Protein AF-A0A534Y724-F1 (afdb_monomer_lite)

pLDDT: mean 73.02, std 21.09, range [34.72, 96.5]

Radius of gyration: 18.92 Å; chains: 1; bounding box: 48×38×49 Å

Sequence (151 aa):
MSDHVTFEELDALCPRELPPELGSQVEDHARRCPSCGPPRLAGLAAPDAALQDEFAEATPAPAVNALDKAEGDYRSALTVLEAEYGRSREKLDARTKERWDRAISRARVQLADASVAAAPDVNARMRVLDGYAAVVRSLGRAIEESEEATR

Structure (mmCIF, N/CA/C/O backbone):
data_AF-A0A534Y724-F1
#
_entry.id   AF-A0A534Y724-F1
#
loop_
_atom_site.group_PDB
_atom_site.id
_atom_site.type_symbol
_atom_site.label_atom_id
_atom_site.label_alt_id
_atom_site.label_comp_id
_atom_site.label_asym_id
_atom_site.label_entity_id
_atom_site.label_seq_id
_atom_site.pdbx_PDB_ins_code
_atom_site.Cartn_x
_atom_site.Cartn_y
_atom_site.Cartn_z
_atom_site.occupancy
_atom_site.B_iso_or_equiv
_atom_site.auth_seq_id
_atom_site.auth_comp_id
_atom_site.auth_asym_id
_atom_site.auth_atom_id
_atom_site.pdbx_PDB_model_num
ATOM 1 N N . MET A 1 1 ? -4.578 -30.287 8.543 1.00 38.00 1 MET A N 1
ATOM 2 C CA . MET A 1 1 ? -3.423 -29.470 8.955 1.00 38.00 1 MET A CA 1
ATOM 3 C C . MET A 1 1 ? -2.987 -28.750 7.702 1.00 38.00 1 MET A C 1
ATOM 5 O O . MET A 1 1 ? -2.511 -29.400 6.784 1.00 38.00 1 MET A O 1
ATOM 9 N N . SER A 1 2 ? -3.391 -27.488 7.580 1.00 43.75 2 SER A N 1
ATOM 10 C CA . SER A 1 2 ? -3.169 -26.687 6.377 1.00 43.75 2 SER A CA 1
ATOM 11 C C . SER A 1 2 ? -1.824 -25.992 6.523 1.00 43.75 2 SER A C 1
ATOM 13 O O . SER A 1 2 ? -1.741 -24.973 7.205 1.00 43.75 2 SER A O 1
ATOM 15 N N . ASP A 1 3 ? -0.788 -26.578 5.930 1.00 46.50 3 ASP A N 1
ATOM 16 C CA . ASP A 1 3 ? 0.567 -26.025 5.907 1.00 46.50 3 ASP A CA 1
ATOM 17 C C . ASP A 1 3 ? 0.629 -24.875 4.897 1.00 46.50 3 ASP A C 1
ATOM 19 O O . ASP A 1 3 ? 1.007 -25.039 3.736 1.00 46.50 3 ASP A O 1
ATOM 23 N N . HIS A 1 4 ? 0.177 -23.701 5.334 1.00 43.56 4 HIS A N 1
ATOM 24 C CA . HIS A 1 4 ? 0.413 -22.446 4.636 1.00 43.56 4 HIS A CA 1
ATOM 25 C C . HIS A 1 4 ? 1.651 -21.775 5.212 1.00 43.56 4 HIS A C 1
ATOM 27 O O . HIS A 1 4 ? 1.766 -21.634 6.428 1.00 43.56 4 HIS A O 1
ATOM 33 N N . VAL A 1 5 ? 2.516 -21.308 4.313 1.00 49.53 5 VAL A N 1
ATOM 34 C CA . VAL A 1 5 ? 3.665 -20.465 4.644 1.00 49.53 5 VAL A CA 1
ATOM 35 C C . VAL A 1 5 ? 3.160 -19.223 5.373 1.00 49.53 5 VAL A C 1
ATOM 37 O O . VAL A 1 5 ? 2.354 -18.445 4.851 1.00 49.53 5 VAL A O 1
ATOM 40 N N . THR A 1 6 ? 3.595 -19.083 6.613 1.00 51.78 6 THR A N 1
ATOM 41 C CA . THR A 1 6 ? 3.237 -17.985 7.501 1.00 51.78 6 THR A CA 1
ATOM 42 C C . THR A 1 6 ? 3.973 -16.708 7.102 1.00 51.78 6 THR A C 1
ATOM 44 O O . THR A 1 6 ? 4.983 -16.719 6.399 1.00 51.78 6 THR A O 1
ATOM 47 N N . PHE A 1 7 ? 3.456 -15.562 7.542 1.00 43.50 7 PHE A N 1
ATOM 48 C CA . PHE A 1 7 ? 4.057 -14.257 7.255 1.00 43.50 7 PHE A CA 1
ATOM 49 C C . PHE A 1 7 ? 5.508 -14.144 7.772 1.00 43.50 7 PHE A C 1
ATOM 51 O O . PHE A 1 7 ? 6.310 -13.450 7.159 1.00 43.50 7 PHE A O 1
ATOM 58 N N . GLU A 1 8 ? 5.862 -14.871 8.838 1.00 51.06 8 GLU A N 1
ATOM 59 C CA . GLU A 1 8 ? 7.230 -14.956 9.378 1.00 51.06 8 GLU A CA 1
ATOM 60 C C . GLU A 1 8 ? 8.180 -15.757 8.467 1.00 51.06 8 GLU A C 1
ATOM 62 O O . GLU A 1 8 ? 9.359 -15.437 8.360 1.00 51.06 8 GLU A O 1
ATOM 67 N N . GLU A 1 9 ? 7.679 -16.754 7.737 1.00 51.66 9 GLU A N 1
ATOM 68 C CA . GLU A 1 9 ? 8.478 -17.523 6.769 1.00 51.66 9 GLU A CA 1
ATOM 69 C C . GLU A 1 9 ? 8.672 -16.757 5.449 1.00 51.66 9 GLU A C 1
ATOM 71 O O . GLU A 1 9 ? 9.679 -16.930 4.767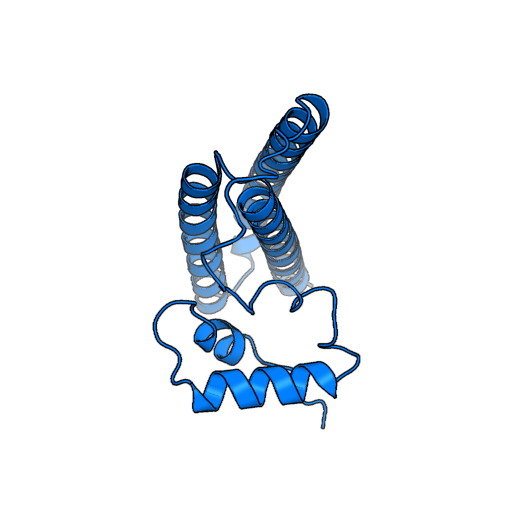 1.00 51.66 9 GLU A O 1
ATOM 76 N N . LEU A 1 10 ? 7.748 -15.848 5.119 1.00 52.12 10 LEU A N 1
ATOM 77 C CA . LEU A 1 10 ? 7.917 -14.845 4.060 1.00 52.12 10 LEU A CA 1
ATOM 78 C C . LEU A 1 10 ? 8.929 -13.748 4.440 1.00 52.12 10 LEU A C 1
ATOM 80 O O . LEU A 1 10 ? 9.628 -13.250 3.560 1.00 52.12 10 LEU A O 1
ATOM 84 N N . ASP A 1 11 ? 9.039 -13.409 5.728 1.00 42.34 11 ASP A N 1
ATOM 85 C CA . ASP A 1 11 ? 10.027 -12.465 6.282 1.00 42.34 11 ASP A CA 1
ATOM 86 C C . ASP A 1 11 ? 11.469 -13.010 6.167 1.00 42.34 11 ASP A C 1
ATOM 88 O O . ASP A 1 11 ? 12.416 -12.263 5.915 1.00 42.34 11 ASP A O 1
ATOM 92 N N . ALA A 1 12 ? 11.629 -14.339 6.232 1.00 46.31 12 ALA A N 1
ATOM 93 C CA . ALA A 1 12 ? 12.907 -15.033 6.043 1.00 46.31 12 ALA A CA 1
ATOM 94 C C . ALA A 1 12 ? 13.382 -15.105 4.574 1.00 46.31 12 ALA A C 1
ATOM 96 O O . ALA A 1 12 ? 14.540 -15.433 4.315 1.00 46.31 12 ALA A O 1
ATOM 97 N N . LEU A 1 13 ? 12.529 -14.764 3.598 1.00 49.44 13 LEU A N 1
ATOM 98 C CA . LEU A 1 13 ? 12.847 -14.774 2.160 1.00 49.44 13 LEU A CA 1
ATOM 99 C C . LEU A 1 13 ? 13.515 -13.475 1.666 1.00 49.44 13 LEU A C 1
ATOM 101 O O . LEU A 1 13 ? 13.423 -13.119 0.488 1.00 49.44 13 LEU A O 1
ATOM 105 N N . CYS A 1 14 ? 14.213 -12.758 2.551 1.00 40.75 14 CYS A N 1
ATOM 106 C CA . CYS A 1 14 ? 15.043 -11.614 2.181 1.00 40.75 14 CYS A CA 1
ATOM 107 C C . CYS A 1 14 ? 16.102 -12.015 1.122 1.00 40.75 14 CYS A C 1
ATOM 109 O O . CYS A 1 14 ? 16.915 -12.903 1.389 1.00 40.75 14 CYS A O 1
ATOM 111 N N . PRO A 1 15 ? 16.201 -11.333 -0.040 1.00 47.31 15 PRO A N 1
ATOM 112 C CA . PRO A 1 15 ? 17.125 -11.703 -1.123 1.00 47.31 15 PRO A CA 1
ATOM 113 C C . PRO A 1 15 ? 18.625 -11.493 -0.847 1.00 47.31 15 PRO A C 1
ATOM 115 O O . PRO A 1 15 ? 19.400 -11.398 -1.797 1.00 47.31 15 PRO A O 1
ATOM 118 N N . ARG A 1 16 ? 19.071 -11.357 0.409 1.00 41.91 16 ARG A N 1
ATOM 119 C CA . ARG A 1 16 ? 20.480 -11.041 0.700 1.00 41.91 16 ARG A CA 1
ATOM 120 C C . ARG A 1 16 ? 21.192 -11.862 1.773 1.00 41.91 16 ARG A C 1
ATOM 122 O O . ARG A 1 16 ? 22.400 -11.698 1.864 1.00 41.91 16 ARG A O 1
ATOM 129 N N . GLU A 1 17 ? 20.539 -12.786 2.483 1.00 46.22 17 GLU A N 1
ATOM 130 C CA . GLU A 1 17 ? 21.225 -13.655 3.467 1.00 46.22 17 GLU A CA 1
ATOM 131 C C . GLU A 1 17 ? 20.606 -15.068 3.593 1.00 46.22 17 GLU A C 1
ATOM 133 O O . GLU A 1 17 ? 20.396 -15.564 4.696 1.00 46.22 17 GLU A O 1
ATOM 138 N N . LEU A 1 18 ? 20.300 -15.756 2.485 1.00 45.25 18 LEU A N 1
ATOM 139 C CA . LEU A 1 18 ? 19.840 -17.156 2.539 1.00 45.25 18 LEU A CA 1
ATOM 140 C C . LEU A 1 18 ? 20.998 -18.146 2.308 1.00 45.25 18 LEU A C 1
ATOM 142 O O . LEU A 1 18 ? 21.640 -18.089 1.256 1.00 45.25 18 LEU A O 1
ATOM 146 N N . PRO A 1 19 ? 21.257 -19.087 3.242 1.00 49.56 19 PRO A N 1
ATOM 147 C CA . PRO A 1 19 ? 22.146 -20.219 3.002 1.00 49.56 19 PRO A CA 1
A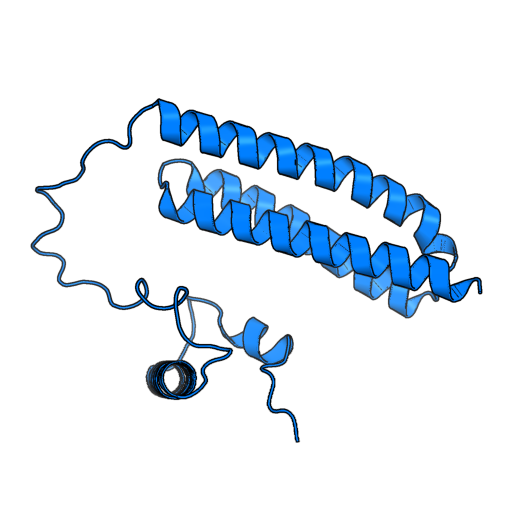TOM 148 C C . PRO A 1 19 ? 21.629 -21.073 1.828 1.00 49.56 19 PRO A C 1
ATOM 150 O O . PRO A 1 19 ? 20.420 -21.302 1.724 1.00 49.56 19 PRO A O 1
ATOM 153 N N . PRO A 1 20 ? 22.513 -21.598 0.961 1.00 51.69 20 PRO A N 1
ATOM 154 C CA . PRO A 1 20 ? 22.131 -22.280 -0.285 1.00 51.69 20 PRO A CA 1
ATOM 155 C C . PRO A 1 20 ? 21.243 -23.522 -0.072 1.00 51.69 20 PRO A C 1
ATOM 157 O O . PRO A 1 20 ? 20.451 -23.889 -0.937 1.00 51.69 20 PRO A O 1
ATOM 160 N N . GLU A 1 21 ? 21.328 -24.141 1.103 1.00 52.94 21 GLU A N 1
ATOM 161 C CA . GLU A 1 21 ? 20.575 -25.341 1.486 1.00 52.94 21 GLU A CA 1
ATOM 162 C C . GLU A 1 21 ? 19.077 -25.065 1.710 1.00 52.94 21 GLU A C 1
ATOM 164 O O . GLU A 1 21 ? 18.238 -25.928 1.445 1.00 52.94 21 GLU A O 1
ATOM 169 N N . LEU A 1 22 ? 18.734 -23.853 2.161 1.00 51.81 22 LEU A N 1
ATOM 170 C CA . LEU A 1 22 ? 17.354 -23.418 2.401 1.00 51.81 22 LEU A CA 1
ATOM 171 C C . LEU A 1 22 ? 16.666 -22.980 1.104 1.00 51.81 22 LEU A C 1
ATOM 173 O O . LEU A 1 22 ? 15.497 -23.299 0.898 1.00 51.81 22 LEU A O 1
ATOM 177 N N . GLY A 1 23 ? 17.401 -22.337 0.190 1.00 53.47 23 GLY A N 1
ATOM 178 C CA . GLY A 1 23 ? 16.884 -21.989 -1.139 1.00 53.47 23 GLY A CA 1
ATOM 179 C C . GLY A 1 23 ? 16.431 -23.223 -1.925 1.00 53.47 23 GLY A C 1
ATOM 180 O O . GLY A 1 23 ? 15.339 -23.239 -2.489 1.00 53.47 23 GLY A O 1
ATOM 181 N N . SER A 1 24 ? 17.216 -24.303 -1.866 1.00 55.66 24 SER A N 1
ATOM 182 C CA . SER A 1 24 ? 16.897 -25.553 -2.563 1.00 55.66 24 SER A CA 1
ATOM 183 C C . SER A 1 24 ? 15.641 -26.246 -2.004 1.00 55.66 24 SER A C 1
ATOM 185 O O . SER A 1 24 ? 14.820 -26.748 -2.769 1.00 55.66 24 SER A O 1
ATOM 187 N N . GLN A 1 25 ? 15.419 -26.200 -0.684 1.00 57.38 25 GLN A N 1
ATOM 188 C CA . GLN A 1 25 ? 14.217 -26.771 -0.052 1.00 57.38 25 GLN A CA 1
ATOM 189 C C . GLN A 1 25 ? 12.937 -25.993 -0.389 1.00 57.38 25 GLN A C 1
ATOM 191 O O . GLN A 1 25 ? 11.879 -26.596 -0.584 1.00 57.38 25 GLN A O 1
ATOM 196 N N . VAL A 1 26 ? 13.027 -24.664 -0.494 1.00 58.03 26 VAL A N 1
ATOM 197 C CA . VAL A 1 26 ? 11.899 -23.804 -0.884 1.00 58.03 26 VAL A CA 1
ATOM 198 C C . VAL A 1 26 ? 11.533 -24.017 -2.354 1.00 58.03 26 VAL A C 1
ATOM 200 O O . VAL A 1 26 ? 10.350 -24.118 -2.686 1.00 58.03 26 VAL A O 1
ATOM 203 N N . GLU A 1 27 ? 12.527 -24.159 -3.233 1.00 56.19 27 GLU A N 1
ATOM 204 C CA . GLU A 1 27 ? 12.295 -24.501 -4.638 1.00 56.19 27 GLU A CA 1
ATOM 205 C C . GLU A 1 27 ? 11.638 -25.879 -4.802 1.00 56.19 27 GLU A C 1
ATOM 207 O O . GLU A 1 27 ? 10.680 -26.014 -5.568 1.00 56.19 27 GLU A O 1
ATOM 212 N N . ASP A 1 28 ? 12.092 -26.889 -4.058 1.00 60.69 28 ASP A N 1
ATOM 213 C CA . ASP A 1 28 ? 11.506 -28.233 -4.090 1.00 60.69 28 ASP A CA 1
ATOM 214 C C . ASP A 1 28 ? 10.073 -28.261 -3.539 1.00 60.69 28 ASP A C 1
ATOM 216 O O . ASP A 1 28 ? 9.204 -28.948 -4.086 1.00 60.69 28 ASP A O 1
ATOM 220 N N . HIS A 1 29 ? 9.783 -27.479 -2.495 1.00 62.47 29 HIS A N 1
ATOM 221 C CA . HIS A 1 29 ? 8.427 -27.330 -1.970 1.00 62.47 29 HIS A CA 1
ATOM 222 C C . HIS A 1 29 ? 7.502 -26.648 -2.987 1.00 62.47 29 HIS A C 1
ATOM 224 O O . HIS A 1 29 ? 6.404 -27.139 -3.263 1.00 62.47 29 HIS A O 1
ATOM 230 N N . ALA A 1 30 ? 7.945 -25.550 -3.600 1.00 56.69 30 ALA A N 1
ATOM 231 C CA . ALA A 1 30 ? 7.143 -24.806 -4.566 1.00 56.69 30 ALA A CA 1
ATOM 232 C C . ALA A 1 30 ? 6.879 -25.585 -5.866 1.00 56.69 30 ALA A C 1
ATOM 234 O O . ALA A 1 30 ? 5.831 -25.411 -6.485 1.00 56.69 30 ALA A O 1
ATOM 235 N N . ARG A 1 31 ? 7.774 -26.504 -6.257 1.00 57.62 31 ARG A N 1
ATOM 236 C CA . ARG A 1 31 ? 7.518 -27.455 -7.357 1.00 57.62 31 ARG A CA 1
ATOM 237 C C . ARG A 1 31 ? 6.436 -28.483 -7.021 1.00 57.62 31 ARG A C 1
ATOM 239 O O . ARG A 1 31 ? 5.802 -29.012 -7.931 1.00 57.62 31 ARG A O 1
ATOM 246 N N . ARG A 1 32 ? 6.237 -28.799 -5.738 1.00 58.28 32 ARG A N 1
ATOM 247 C CA . ARG A 1 32 ? 5.333 -29.867 -5.273 1.00 58.28 32 ARG A CA 1
ATOM 248 C C . ARG A 1 32 ? 3.991 -29.346 -4.762 1.00 58.28 32 ARG A C 1
ATOM 250 O O . ARG A 1 32 ? 3.028 -30.108 -4.739 1.00 58.28 32 ARG A O 1
ATOM 257 N N . CYS A 1 33 ? 3.909 -28.076 -4.374 1.00 53.41 33 CYS A N 1
ATOM 258 C CA . CYS A 1 33 ? 2.686 -27.457 -3.880 1.00 53.41 33 CYS A CA 1
ATOM 259 C C . CYS A 1 33 ? 1.965 -26.684 -5.002 1.00 53.41 33 CYS A C 1
ATOM 261 O O . CYS A 1 33 ? 2.442 -25.629 -5.413 1.00 53.41 33 CYS A O 1
ATOM 263 N N . PRO A 1 34 ? 0.781 -27.118 -5.472 1.00 53.22 34 PRO A N 1
ATOM 264 C CA . PRO A 1 34 ? 0.041 -26.429 -6.535 1.00 53.22 34 PRO A CA 1
ATOM 265 C C . PRO A 1 34 ? -0.504 -25.052 -6.119 1.00 53.22 34 PRO A C 1
ATOM 267 O O . PRO A 1 34 ? -0.885 -24.267 -6.979 1.00 53.22 34 PRO A O 1
ATOM 270 N N . SER A 1 35 ? -0.516 -24.740 -4.817 1.00 48.75 35 SER A N 1
ATOM 271 C CA . SER A 1 35 ? -0.880 -23.415 -4.300 1.00 48.75 35 SER A CA 1
ATOM 272 C C . SER A 1 35 ? 0.318 -22.457 -4.193 1.00 48.75 35 SER A C 1
ATOM 274 O O . SER A 1 35 ? 0.111 -21.252 -4.065 1.00 48.75 35 SER A O 1
ATOM 276 N N . CYS A 1 36 ? 1.549 -22.984 -4.243 1.00 48.41 36 CYS A N 1
ATOM 277 C CA . CYS A 1 36 ? 2.813 -22.231 -4.234 1.00 48.41 36 CYS A CA 1
ATOM 278 C C . CYS A 1 36 ? 3.582 -22.350 -5.569 1.00 48.41 36 CYS A C 1
ATOM 280 O O . CYS A 1 36 ? 4.639 -21.740 -5.729 1.00 48.41 36 CYS A O 1
ATOM 282 N N . GLY A 1 37 ? 3.058 -23.133 -6.517 1.00 43.91 37 GLY A N 1
ATOM 283 C CA . GLY A 1 37 ? 3.593 -23.319 -7.861 1.00 43.91 37 GLY A CA 1
ATOM 284 C C . GLY A 1 37 ? 3.388 -22.095 -8.769 1.00 43.91 37 GLY A C 1
ATOM 285 O O . GLY A 1 37 ? 2.626 -21.186 -8.438 1.00 43.91 37 GLY A O 1
ATOM 286 N N . PRO A 1 38 ? 4.099 -22.029 -9.911 1.00 47.59 38 PRO A N 1
ATOM 287 C CA . PRO A 1 38 ? 4.293 -20.790 -10.657 1.00 47.59 38 PRO A CA 1
ATOM 288 C C . PRO A 1 38 ? 3.005 -20.225 -11.292 1.00 47.59 38 PRO A C 1
ATOM 290 O O . PRO A 1 38 ? 2.104 -20.986 -11.639 1.00 47.59 38 PRO A O 1
ATOM 293 N N . PRO A 1 39 ? 2.941 -18.886 -11.462 1.00 48.25 39 PRO A N 1
ATOM 294 C CA . PRO A 1 39 ? 4.041 -18.105 -12.024 1.00 48.25 39 PRO A CA 1
ATOM 295 C C . PRO A 1 39 ? 4.659 -17.120 -11.024 1.00 48.25 39 PRO A C 1
ATOM 297 O O . PRO A 1 39 ? 4.430 -15.920 -11.109 1.00 48.25 39 PRO A O 1
ATOM 300 N N . ARG A 1 40 ? 5.481 -17.603 -10.079 1.00 45.31 40 ARG A N 1
ATOM 301 C CA . ARG A 1 40 ? 6.318 -16.728 -9.229 1.00 45.31 40 ARG A CA 1
ATOM 302 C C . ARG A 1 40 ? 7.788 -17.135 -9.060 1.00 45.31 40 ARG A C 1
ATOM 304 O O . ARG A 1 40 ? 8.521 -16.385 -8.433 1.00 45.31 40 ARG A O 1
ATOM 311 N N . LEU A 1 41 ? 8.257 -18.238 -9.660 1.00 44.81 41 LEU A N 1
ATOM 312 C CA . LEU A 1 41 ? 9.646 -18.715 -9.477 1.00 44.81 41 LEU A CA 1
ATOM 313 C C . LEU A 1 41 ? 10.490 -18.865 -10.754 1.00 44.81 41 LEU A C 1
ATOM 315 O O . LEU A 1 41 ? 11.639 -19.276 -10.673 1.00 44.81 41 LEU A O 1
ATOM 319 N N . ALA A 1 42 ? 10.000 -18.468 -11.931 1.00 41.72 42 ALA A N 1
ATOM 320 C CA . ALA A 1 42 ? 10.791 -18.557 -13.169 1.00 41.72 42 ALA A CA 1
ATOM 321 C C . ALA A 1 42 ? 11.929 -17.511 -13.285 1.00 41.72 42 ALA A C 1
ATOM 323 O O . ALA A 1 42 ? 12.567 -17.425 -14.327 1.00 41.72 42 ALA A O 1
ATOM 324 N N . GLY A 1 43 ? 12.180 -16.702 -12.248 1.00 42.38 43 GLY A N 1
ATOM 325 C CA . GLY A 1 43 ? 13.120 -15.574 -12.303 1.00 42.38 43 GLY A CA 1
ATOM 326 C C . GLY A 1 43 ? 14.292 -15.617 -11.320 1.00 42.38 43 GLY A C 1
ATOM 327 O O . GLY A 1 43 ? 14.991 -14.616 -11.222 1.00 42.38 43 GLY A O 1
ATOM 328 N N . LEU A 1 44 ? 14.491 -16.708 -10.569 1.00 43.38 44 LEU A N 1
ATOM 329 C CA . LEU A 1 44 ? 15.553 -16.798 -9.547 1.00 43.38 44 LEU A CA 1
ATOM 330 C C . LEU A 1 44 ? 16.775 -17.631 -9.965 1.00 43.38 44 LEU A C 1
ATOM 332 O O . LEU A 1 44 ? 17.773 -17.636 -9.253 1.00 43.38 44 LEU A O 1
ATOM 336 N N . ALA A 1 45 ? 16.753 -18.261 -11.141 1.00 41.22 45 ALA A N 1
ATOM 337 C CA . ALA A 1 45 ? 17.958 -18.829 -11.733 1.00 41.22 45 ALA A CA 1
ATOM 338 C C . ALA A 1 45 ? 18.651 -17.766 -12.597 1.00 41.22 45 ALA A C 1
ATOM 340 O O . ALA A 1 45 ? 18.232 -17.521 -13.727 1.00 41.22 45 ALA A O 1
ATOM 341 N N . ALA A 1 46 ? 19.704 -17.130 -12.084 1.00 41.75 46 ALA A N 1
ATOM 342 C CA . ALA A 1 46 ? 20.656 -16.396 -12.917 1.00 41.75 46 ALA A CA 1
ATOM 343 C C . ALA A 1 46 ? 22.028 -16.280 -12.222 1.00 41.75 46 ALA A C 1
ATOM 345 O O . ALA A 1 46 ? 22.053 -16.250 -10.989 1.00 41.75 46 ALA A O 1
ATOM 346 N N . PRO A 1 47 ? 23.151 -16.118 -12.958 1.00 49.09 47 PRO A N 1
ATOM 347 C CA . PRO A 1 47 ? 23.259 -15.989 -14.419 1.00 49.09 47 PRO A CA 1
ATOM 348 C C . PRO A 1 47 ? 24.352 -16.874 -15.057 1.00 49.09 47 PRO A C 1
ATOM 350 O O . PRO A 1 47 ? 25.411 -17.088 -14.473 1.00 49.09 47 PRO A O 1
ATOM 353 N N . ASP A 1 48 ? 24.166 -17.263 -16.321 1.00 34.72 48 ASP A 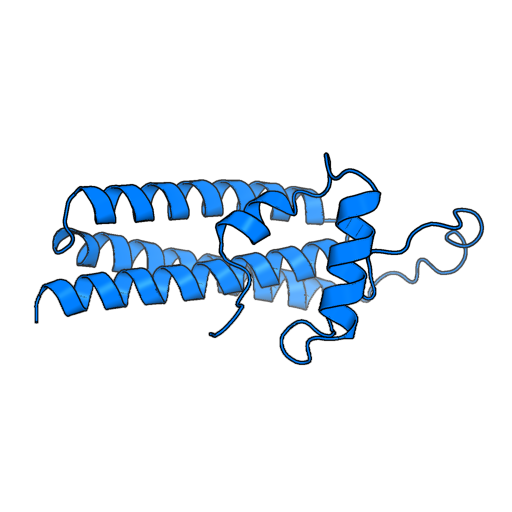N 1
ATOM 354 C CA . ASP A 1 48 ? 25.319 -17.408 -17.218 1.00 34.72 48 ASP A CA 1
ATOM 355 C C . ASP A 1 48 ? 25.532 -16.035 -17.875 1.00 34.72 48 ASP A C 1
ATOM 357 O O . ASP A 1 48 ? 24.803 -15.618 -18.777 1.00 34.72 48 ASP A O 1
ATOM 361 N N . ALA A 1 49 ? 26.460 -15.262 -17.311 1.00 43.56 49 ALA A N 1
ATOM 362 C CA . ALA A 1 49 ? 26.682 -13.837 -17.575 1.00 43.56 49 ALA A CA 1
ATOM 363 C C . ALA A 1 49 ? 27.345 -13.535 -18.938 1.00 43.56 49 ALA A C 1
ATOM 365 O O . ALA A 1 49 ? 27.923 -12.467 -19.119 1.00 43.56 49 ALA A O 1
ATOM 366 N N . ALA A 1 50 ? 27.278 -14.457 -19.901 1.00 38.38 50 ALA A N 1
ATOM 367 C CA . ALA A 1 50 ? 27.955 -14.341 -21.194 1.00 38.38 50 ALA A CA 1
ATOM 368 C C . ALA A 1 50 ? 27.017 -14.101 -22.395 1.00 38.38 50 ALA A C 1
ATOM 370 O O . ALA A 1 50 ? 27.507 -13.964 -23.510 1.00 38.38 50 ALA A O 1
ATOM 371 N N . LEU A 1 51 ? 25.691 -14.036 -22.203 1.00 43.22 51 LEU A N 1
ATOM 372 C CA . LEU A 1 51 ? 24.723 -13.930 -23.315 1.00 43.22 51 LEU A CA 1
ATOM 373 C C . LEU A 1 51 ? 23.736 -12.752 -23.224 1.00 43.22 51 LEU A C 1
ATOM 375 O O . LEU A 1 51 ? 22.792 -12.686 -24.005 1.00 43.22 51 LEU A O 1
ATOM 379 N N . GLN A 1 52 ? 23.914 -11.813 -22.291 1.00 43.12 52 GLN A N 1
ATOM 380 C CA . GLN A 1 52 ? 22.923 -10.747 -22.061 1.00 43.12 52 GLN A CA 1
ATOM 381 C C . GLN A 1 52 ? 23.158 -9.444 -22.846 1.00 43.12 52 GLN A C 1
ATOM 383 O O . GLN A 1 52 ? 22.385 -8.507 -22.676 1.00 43.12 52 GLN A O 1
ATOM 388 N N . ASP A 1 53 ? 24.161 -9.380 -23.727 1.00 40.16 53 ASP A N 1
ATOM 389 C CA . ASP A 1 53 ? 24.478 -8.149 -24.474 1.00 40.16 53 ASP A CA 1
ATOM 390 C C . ASP A 1 53 ? 23.735 -8.017 -25.824 1.00 40.16 53 ASP A C 1
ATOM 392 O O . ASP A 1 53 ? 23.765 -6.962 -26.444 1.00 40.16 53 ASP A O 1
ATOM 396 N N . GLU A 1 54 ? 23.009 -9.045 -26.290 1.00 36.31 54 GLU A N 1
ATOM 397 C CA . GLU A 1 54 ? 22.446 -9.034 -27.659 1.00 36.31 54 GLU A CA 1
ATOM 398 C C . GLU A 1 54 ? 20.916 -8.870 -27.760 1.00 36.31 54 GLU A C 1
ATOM 400 O O . GLU A 1 54 ? 20.395 -8.770 -28.868 1.00 36.31 54 GLU A O 1
ATOM 405 N N . PHE A 1 55 ? 20.176 -8.759 -26.647 1.00 40.38 55 PHE A N 1
ATOM 406 C CA . PHE A 1 55 ? 18.708 -8.581 -26.684 1.00 40.38 55 PHE A CA 1
ATOM 407 C C . PHE A 1 55 ? 18.152 -7.631 -25.613 1.00 40.38 55 PHE A C 1
ATOM 409 O O . PHE A 1 55 ? 17.082 -7.870 -25.051 1.00 40.38 55 PHE A O 1
ATOM 416 N N . ALA A 1 56 ? 18.830 -6.514 -25.342 1.00 44.53 56 ALA A N 1
ATOM 417 C CA . ALA A 1 56 ? 18.182 -5.372 -24.693 1.00 44.53 56 ALA A CA 1
ATOM 418 C C . ALA A 1 56 ? 17.209 -4.701 -25.682 1.00 44.53 56 ALA A C 1
ATOM 420 O O . ALA A 1 56 ? 17.430 -3.586 -26.153 1.00 44.53 56 ALA A O 1
ATOM 421 N N . GLU A 1 57 ? 16.137 -5.404 -26.047 1.00 46.81 57 GLU A N 1
ATOM 422 C CA . GLU A 1 57 ? 15.048 -4.814 -26.810 1.00 46.81 57 GLU A CA 1
ATOM 423 C C . GLU A 1 57 ? 14.368 -3.783 -25.908 1.00 46.81 57 GLU A C 1
ATOM 425 O O . GLU A 1 57 ? 13.759 -4.115 -24.886 1.00 46.81 57 GLU A O 1
ATOM 430 N N . ALA A 1 58 ? 14.563 -2.505 -26.237 1.00 57.75 58 ALA A N 1
ATOM 431 C CA . ALA A 1 58 ? 14.002 -1.394 -25.490 1.00 57.75 58 ALA A CA 1
ATOM 432 C C . ALA A 1 58 ? 12.493 -1.612 -25.333 1.00 57.75 58 ALA A C 1
ATOM 434 O O . ALA A 1 58 ? 11.758 -1.696 -26.319 1.00 57.75 58 ALA A O 1
ATOM 435 N N . THR A 1 59 ? 12.028 -1.726 -24.086 1.00 60.41 59 THR A N 1
ATOM 436 C CA . THR A 1 59 ? 10.603 -1.918 -23.815 1.00 60.41 59 THR A CA 1
ATOM 437 C C . THR A 1 59 ? 9.823 -0.777 -24.472 1.00 60.41 59 THR A C 1
ATOM 439 O O . THR A 1 59 ? 10.166 0.391 -24.261 1.00 60.41 59 THR A O 1
ATOM 442 N N . PRO A 1 60 ? 8.786 -1.070 -25.275 1.00 62.28 60 PRO A N 1
ATOM 443 C CA . PRO A 1 60 ? 8.107 -0.039 -26.038 1.00 62.28 60 PRO A CA 1
ATOM 444 C C . PRO A 1 60 ? 7.483 0.993 -25.091 1.00 62.28 60 PRO A C 1
ATOM 446 O O . PRO A 1 60 ? 6.817 0.637 -24.118 1.00 62.28 60 PRO A O 1
ATOM 449 N N . ALA A 1 61 ? 7.653 2.279 -25.412 1.00 67.12 61 ALA A N 1
ATOM 450 C CA . ALA A 1 61 ? 7.097 3.421 -24.677 1.00 67.12 61 ALA A CA 1
ATOM 451 C C . ALA A 1 61 ? 5.649 3.247 -24.143 1.00 67.12 61 ALA A C 1
ATOM 453 O O . ALA A 1 61 ? 5.400 3.637 -23.002 1.00 67.12 61 ALA A O 1
ATOM 454 N N . PRO A 1 62 ? 4.682 2.642 -24.873 1.00 71.44 62 PRO A N 1
ATOM 455 C CA . PRO A 1 62 ? 3.343 2.385 -24.330 1.00 71.44 62 PRO A CA 1
ATOM 456 C C . PRO A 1 62 ? 3.309 1.488 -23.082 1.00 71.44 62 PRO A C 1
ATOM 458 O O . PRO A 1 62 ? 2.456 1.700 -22.222 1.00 71.44 62 PRO A O 1
ATOM 461 N N . ALA A 1 63 ? 4.214 0.515 -22.948 1.00 76.75 63 ALA A N 1
ATOM 462 C CA . ALA A 1 63 ? 4.265 -0.356 -21.773 1.00 76.75 63 ALA A CA 1
ATOM 463 C C . ALA A 1 63 ? 4.816 0.386 -20.545 1.00 76.75 63 ALA A C 1
ATOM 465 O O . ALA A 1 63 ? 4.273 0.249 -19.453 1.00 76.75 63 ALA A O 1
ATOM 466 N N . VAL A 1 64 ? 5.824 1.243 -20.731 1.00 80.25 64 VAL A N 1
ATOM 467 C CA . VAL A 1 64 ? 6.360 2.109 -19.665 1.00 80.25 64 VAL A CA 1
ATOM 468 C C . VAL A 1 64 ? 5.278 3.067 -19.156 1.00 80.25 64 VAL A C 1
ATOM 470 O O . VAL A 1 64 ? 5.022 3.118 -17.956 1.00 80.25 64 VAL A O 1
ATOM 473 N N . ASN A 1 65 ? 4.547 3.715 -20.070 1.00 85.69 65 ASN A N 1
ATOM 474 C CA . ASN A 1 65 ? 3.433 4.600 -19.718 1.00 85.69 65 ASN A CA 1
ATOM 475 C C . ASN A 1 65 ? 2.308 3.868 -18.963 1.00 85.69 65 ASN A C 1
ATOM 477 O O . ASN A 1 65 ? 1.690 4.436 -18.061 1.00 85.69 65 ASN A O 1
ATOM 481 N N . ALA A 1 66 ? 2.021 2.611 -19.322 1.00 89.25 66 ALA A N 1
ATOM 482 C CA . ALA A 1 66 ? 1.027 1.801 -18.620 1.00 89.25 66 ALA A CA 1
ATOM 483 C C . ALA A 1 66 ? 1.464 1.480 -17.181 1.00 89.25 66 ALA A C 1
ATOM 485 O O . ALA A 1 66 ? 0.635 1.529 -16.272 1.00 89.25 66 ALA A O 1
ATOM 486 N N . LEU A 1 67 ? 2.755 1.210 -16.964 1.00 89.75 67 LEU A N 1
ATOM 487 C CA . LEU A 1 67 ? 3.320 0.994 -15.630 1.00 89.75 67 LEU A CA 1
ATOM 488 C C . LEU A 1 67 ? 3.305 2.279 -14.795 1.00 89.75 67 LEU A C 1
ATOM 490 O O . LEU A 1 67 ? 2.901 2.230 -13.636 1.00 89.75 67 LEU A O 1
ATOM 494 N N . ASP A 1 68 ? 3.665 3.428 -15.383 1.00 90.38 68 ASP A N 1
ATOM 495 C CA . ASP A 1 68 ? 3.599 4.735 -14.708 1.00 90.38 68 ASP A CA 1
ATOM 496 C C . ASP A 1 68 ? 2.169 5.042 -14.257 1.00 90.38 68 ASP A C 1
ATOM 498 O O . ASP A 1 68 ? 1.931 5.462 -13.120 1.00 90.38 68 ASP A O 1
ATOM 502 N N . LYS A 1 69 ? 1.199 4.789 -15.144 1.00 92.81 69 LYS A N 1
ATOM 503 C CA . LYS A 1 69 ? -0.218 4.964 -14.836 1.00 92.81 69 LYS A CA 1
ATOM 504 C C . LYS A 1 69 ? -0.667 4.023 -13.719 1.00 92.81 69 LYS A C 1
ATOM 506 O O . LYS A 1 69 ? -1.291 4.487 -12.772 1.00 92.81 69 LYS A O 1
ATOM 511 N N . ALA A 1 70 ? -0.349 2.731 -13.811 1.00 94.31 70 ALA A N 1
ATOM 512 C CA . ALA A 1 70 ? -0.740 1.749 -12.803 1.00 94.31 70 ALA A CA 1
ATOM 513 C C . ALA A 1 70 ? -0.171 2.099 -11.419 1.00 94.31 70 ALA A C 1
ATOM 515 O O . ALA A 1 70 ? -0.880 2.034 -10.417 1.00 94.31 70 ALA A O 1
ATOM 516 N N . GLU A 1 71 ? 1.087 2.534 -11.362 1.00 93.00 71 GLU A N 1
ATOM 517 C CA . GLU A 1 71 ? 1.722 2.978 -10.122 1.00 93.00 71 GLU A CA 1
ATOM 518 C C . GLU A 1 71 ? 1.056 4.246 -9.565 1.00 93.00 71 GLU A C 1
ATOM 520 O O . GLU A 1 71 ? 0.826 4.361 -8.361 1.00 93.00 71 GLU A O 1
ATOM 525 N N . GLY A 1 72 ? 0.698 5.196 -10.434 1.00 93.38 72 GLY A N 1
ATOM 526 C CA . GLY A 1 72 ? -0.114 6.358 -10.069 1.00 93.38 72 GLY A CA 1
ATOM 527 C C . GLY A 1 72 ? -1.467 5.971 -9.468 1.00 93.38 72 GLY A C 1
ATOM 528 O O . GLY A 1 72 ? -1.798 6.432 -8.375 1.00 93.38 72 GLY A O 1
ATOM 529 N N . ASP A 1 73 ? -2.204 5.082 -10.135 1.00 96.44 73 ASP A N 1
ATOM 530 C CA . ASP A 1 73 ? -3.523 4.613 -9.698 1.00 96.44 73 ASP A CA 1
ATOM 531 C C . ASP A 1 73 ? -3.442 3.942 -8.312 1.00 96.44 73 ASP A C 1
ATOM 533 O O . ASP A 1 73 ? -4.252 4.232 -7.426 1.00 96.44 73 ASP A O 1
ATOM 537 N N . TYR A 1 74 ? -2.421 3.110 -8.073 1.00 94.56 74 TYR A N 1
ATOM 538 C CA . TYR A 1 74 ? -2.199 2.497 -6.761 1.00 94.56 74 TYR A CA 1
ATOM 539 C C . TYR A 1 74 ? -1.832 3.510 -5.673 1.00 94.56 74 TYR A C 1
ATOM 541 O O . TYR A 1 74 ? -2.347 3.409 -4.558 1.00 94.56 74 TYR A O 1
ATOM 549 N N . ARG A 1 75 ? -0.985 4.507 -5.962 1.00 94.12 75 ARG A N 1
ATOM 550 C CA . ARG A 1 75 ? -0.653 5.569 -4.992 1.00 94.12 75 ARG A CA 1
ATOM 551 C C . ARG A 1 75 ? -1.887 6.382 -4.597 1.00 94.12 75 ARG A C 1
ATOM 553 O O . ARG A 1 75 ? -2.066 6.701 -3.418 1.00 94.12 75 ARG A O 1
ATOM 560 N N . SER A 1 76 ? -2.756 6.681 -5.560 1.00 95.12 76 SER A N 1
ATOM 561 C CA . SER A 1 76 ? -4.040 7.331 -5.294 1.00 95.12 76 SER A CA 1
ATOM 562 C C . SER A 1 76 ? -4.951 6.452 -4.434 1.00 95.12 76 SER A C 1
ATOM 564 O O . SER A 1 76 ? -5.489 6.940 -3.441 1.00 95.12 76 SER A O 1
ATOM 566 N N . ALA A 1 77 ? -5.073 5.158 -4.748 1.00 93.94 77 ALA A N 1
ATOM 567 C CA . ALA A 1 77 ? -5.872 4.217 -3.959 1.00 93.94 77 ALA A CA 1
ATOM 568 C C . ALA A 1 77 ? -5.367 4.085 -2.512 1.00 93.94 77 ALA A C 1
ATOM 570 O O . ALA A 1 77 ? -6.165 4.139 -1.577 1.00 93.94 77 ALA A O 1
ATOM 571 N N . LEU A 1 78 ? -4.048 3.981 -2.310 1.00 92.69 78 LEU A N 1
ATOM 572 C CA . LEU A 1 78 ? -3.456 3.942 -0.971 1.00 92.69 78 LEU A CA 1
ATOM 573 C C . LEU A 1 78 ? -3.770 5.201 -0.167 1.00 92.69 78 LEU A C 1
ATOM 575 O O . LEU A 1 78 ? -4.111 5.096 1.004 1.00 92.69 78 LEU A O 1
ATOM 579 N N . THR A 1 79 ? -3.720 6.378 -0.791 1.00 94.62 79 THR A N 1
ATOM 580 C CA . THR A 1 79 ? -4.042 7.639 -0.104 1.00 94.62 79 THR A CA 1
ATOM 581 C C . THR A 1 79 ? -5.474 7.629 0.443 1.00 94.62 79 THR A C 1
ATOM 583 O O . THR A 1 79 ? -5.708 8.050 1.576 1.00 94.62 79 THR A O 1
ATOM 586 N N . VAL A 1 80 ? -6.433 7.120 -0.339 1.00 96.50 80 VAL A N 1
ATOM 587 C CA . VAL A 1 80 ? -7.838 6.999 0.085 1.00 96.50 80 VAL A CA 1
ATOM 588 C C . VAL A 1 80 ? -7.981 5.991 1.228 1.00 96.50 80 VAL A C 1
ATOM 590 O O . VAL A 1 80 ? -8.574 6.315 2.257 1.00 96.50 80 VAL A O 1
ATOM 593 N N . LEU A 1 81 ? -7.394 4.801 1.082 1.00 94.00 81 LEU A N 1
ATOM 594 C CA . LEU A 1 81 ? -7.496 3.729 2.075 1.00 94.00 81 LEU A CA 1
ATOM 595 C C . LEU A 1 81 ? -6.794 4.071 3.393 1.00 94.00 81 LEU A C 1
ATOM 597 O O . LEU A 1 81 ? -7.309 3.763 4.461 1.00 94.00 81 LEU A O 1
ATOM 601 N N . GLU A 1 82 ? -5.648 4.750 3.357 1.00 95.06 82 GLU A N 1
ATOM 602 C CA . GLU A 1 82 ? -4.972 5.218 4.571 1.00 95.06 82 GLU A CA 1
ATOM 603 C C . GLU A 1 82 ? -5.822 6.244 5.331 1.00 95.06 82 GLU A C 1
ATOM 605 O O . GLU A 1 82 ? -5.874 6.215 6.561 1.00 95.06 82 GLU A O 1
ATOM 610 N N . ALA A 1 83 ? -6.534 7.122 4.619 1.00 95.12 83 ALA A N 1
ATOM 611 C CA . ALA A 1 83 ? -7.462 8.067 5.233 1.00 95.12 83 ALA A CA 1
ATOM 612 C C . ALA A 1 83 ? -8.725 7.381 5.790 1.00 95.12 83 ALA A C 1
ATOM 614 O O . ALA A 1 83 ? -9.296 7.834 6.784 1.00 95.12 83 ALA A O 1
ATOM 615 N N . GLU A 1 84 ? -9.195 6.304 5.161 1.00 95.25 84 GLU A N 1
ATOM 616 C CA . GLU A 1 84 ? -10.272 5.458 5.691 1.00 95.25 84 GLU A CA 1
ATOM 617 C C . GLU A 1 84 ? -9.844 4.728 6.956 1.00 95.25 84 GLU A C 1
ATOM 619 O O . GLU A 1 84 ? -10.483 4.902 7.995 1.00 95.25 84 GLU A O 1
ATOM 624 N N . TYR A 1 85 ? -8.712 4.027 6.906 1.00 94.69 85 TYR A N 1
ATOM 625 C CA . TYR A 1 85 ? -8.117 3.387 8.071 1.00 94.69 85 TYR A CA 1
ATOM 626 C C . TYR A 1 85 ? -7.881 4.398 9.202 1.00 94.69 85 TYR A C 1
ATOM 628 O O . TYR A 1 85 ? -8.231 4.137 10.347 1.00 94.69 85 TYR A O 1
ATOM 636 N N . GLY A 1 86 ? -7.387 5.602 8.895 1.00 94.50 86 GLY A N 1
ATOM 637 C CA . GLY A 1 86 ? -7.219 6.684 9.869 1.00 94.50 86 GLY A CA 1
ATOM 638 C C . GLY A 1 86 ? -8.500 7.055 10.628 1.00 94.50 86 GLY A C 1
ATOM 639 O O . GLY A 1 86 ? -8.436 7.395 11.807 1.00 94.50 86 GLY A O 1
ATOM 640 N N . ARG A 1 87 ? -9.667 6.954 9.982 1.00 94.25 87 ARG A N 1
ATOM 641 C CA . ARG A 1 87 ? -10.977 7.226 10.596 1.00 94.25 87 ARG A CA 1
ATOM 642 C C . ARG A 1 87 ? -11.518 6.027 11.368 1.00 94.25 87 ARG A C 1
ATOM 644 O O . ARG A 1 87 ? -12.112 6.200 12.430 1.00 94.25 87 ARG A O 1
ATOM 651 N N . SER A 1 88 ? -11.357 4.823 10.828 1.00 92.00 88 SER A N 1
ATOM 652 C CA . SER A 1 88 ? -11.950 3.609 11.387 1.00 92.00 88 SER A CA 1
ATOM 653 C C . SER A 1 88 ? -11.116 3.018 12.525 1.00 92.00 88 SER A C 1
ATOM 655 O O . SER A 1 88 ? -11.672 2.451 13.467 1.00 92.00 88 SER A O 1
ATOM 657 N N . ARG A 1 89 ? -9.794 3.226 12.508 1.00 91.06 89 ARG A N 1
ATOM 658 C CA . ARG A 1 89 ? -8.866 2.639 13.478 1.00 91.06 89 ARG A CA 1
ATOM 659 C C . ARG A 1 89 ? -9.186 2.983 14.920 1.00 91.06 89 ARG A C 1
ATOM 661 O O . ARG A 1 89 ? -8.797 2.212 15.781 1.00 91.06 89 ARG A O 1
ATOM 668 N N . GLU A 1 90 ? -9.880 4.088 15.219 1.00 91.88 90 GLU A N 1
ATOM 669 C CA . GLU A 1 90 ? -10.187 4.477 16.604 1.00 91.88 90 GLU A CA 1
ATOM 670 C C . GLU A 1 90 ? -10.970 3.415 17.385 1.00 91.88 90 GLU A C 1
ATOM 672 O O . GLU A 1 90 ? -10.844 3.339 18.608 1.00 91.88 90 GLU A O 1
ATOM 677 N N . LYS A 1 91 ? -11.683 2.549 16.665 1.00 90.00 91 LYS A N 1
ATOM 678 C CA . LYS A 1 91 ? -12.460 1.421 17.185 1.00 90.00 91 LYS A CA 1
ATOM 679 C C . LYS A 1 91 ? -11.600 0.231 17.631 1.00 90.00 91 LYS A C 1
ATOM 681 O O . LYS A 1 91 ? -12.072 -0.606 18.390 1.00 90.00 91 LYS A O 1
ATOM 686 N N . LEU A 1 92 ? -10.354 0.146 17.163 1.00 91.31 92 LEU A N 1
ATOM 687 C CA . LEU A 1 92 ? -9.431 -0.943 17.481 1.00 91.31 92 LEU A CA 1
ATOM 688 C C . LEU A 1 92 ? -8.808 -0.776 18.875 1.00 91.31 92 LEU A C 1
ATOM 690 O O . LEU A 1 92 ? -8.639 0.338 19.382 1.00 91.31 92 LEU A O 1
ATOM 694 N N . ASP A 1 93 ? -8.382 -1.887 19.476 1.00 93.06 93 ASP A N 1
ATOM 695 C CA . ASP A 1 93 ? -7.556 -1.847 20.679 1.00 93.06 93 ASP A CA 1
ATOM 696 C C . ASP A 1 93 ? -6.144 -1.309 20.375 1.00 93.06 93 ASP A C 1
ATOM 698 O O . ASP A 1 93 ? -5.661 -1.335 19.239 1.00 93.06 93 ASP A O 1
ATOM 702 N N . ALA A 1 94 ? -5.457 -0.821 21.409 1.00 92.00 94 ALA A N 1
ATOM 703 C CA . ALA A 1 94 ? -4.163 -0.156 21.264 1.00 92.00 94 ALA A CA 1
ATOM 704 C C . ALA A 1 94 ? -3.085 -1.040 20.614 1.00 92.00 94 ALA A C 1
ATOM 706 O O . ALA A 1 94 ? -2.293 -0.544 19.812 1.00 92.00 94 ALA A O 1
ATOM 707 N N . ARG A 1 95 ? -3.067 -2.345 20.912 1.00 91.69 95 ARG A N 1
ATOM 708 C CA . ARG A 1 95 ? -2.069 -3.269 20.362 1.00 91.69 95 ARG A CA 1
ATOM 709 C C . ARG A 1 95 ? -2.315 -3.497 18.874 1.00 91.69 95 ARG A C 1
ATOM 711 O O . ARG A 1 95 ? -1.364 -3.517 18.091 1.00 91.69 95 ARG A O 1
ATOM 718 N N . THR A 1 96 ? -3.575 -3.644 18.477 1.00 89.94 96 THR A N 1
ATOM 719 C CA . THR A 1 96 ? -3.952 -3.839 17.072 1.00 89.94 96 THR A CA 1
ATOM 720 C C . THR A 1 96 ? -3.729 -2.571 16.249 1.00 89.94 96 THR A C 1
ATOM 722 O O . THR A 1 96 ? -3.149 -2.662 15.165 1.00 89.94 96 THR A O 1
ATOM 725 N N . LYS A 1 97 ? -4.061 -1.389 16.795 1.00 91.69 97 LYS A N 1
ATOM 726 C CA . LYS A 1 97 ? -3.696 -0.081 16.211 1.00 91.69 97 LYS A CA 1
ATOM 727 C C . LYS A 1 97 ? -2.195 -0.012 15.927 1.00 91.69 97 LYS A C 1
ATOM 729 O O . LYS A 1 97 ? -1.779 0.192 14.792 1.00 91.69 97 LYS A O 1
ATOM 734 N N . GLU A 1 98 ? -1.371 -0.260 16.943 1.00 94.00 98 GLU A N 1
ATOM 735 C CA . GLU A 1 98 ? 0.085 -0.144 16.832 1.00 94.00 98 GLU A CA 1
ATOM 736 C C . GLU A 1 98 ? 0.692 -1.150 15.837 1.00 94.00 98 GLU A C 1
ATOM 738 O O . GLU A 1 98 ? 1.634 -0.829 15.103 1.00 94.00 98 GLU A O 1
ATOM 743 N N . ARG A 1 99 ? 0.150 -2.375 15.782 1.00 94.06 99 ARG A N 1
ATOM 744 C CA . ARG A 1 99 ? 0.543 -3.392 14.794 1.00 94.06 99 ARG A CA 1
ATOM 745 C C . ARG A 1 99 ? 0.323 -2.875 13.374 1.00 94.06 99 ARG A C 1
ATOM 747 O O . ARG A 1 99 ? 1.248 -2.929 12.560 1.00 94.06 99 ARG A O 1
ATOM 754 N N . TRP A 1 100 ? -0.881 -2.384 13.092 1.00 91.00 100 TRP A N 1
ATOM 755 C CA . TRP A 1 100 ? -1.269 -1.913 11.767 1.00 91.00 100 TRP A CA 1
ATOM 756 C C . TRP A 1 100 ? -0.542 -0.631 11.369 1.00 91.00 100 TRP A C 1
ATOM 758 O O . TRP A 1 100 ? 0.012 -0.568 10.275 1.00 91.00 100 TRP A O 1
ATOM 768 N N . ASP A 1 101 ? -0.422 0.337 12.275 1.00 92.31 101 ASP A N 1
ATOM 769 C CA . ASP A 1 101 ? 0.297 1.592 12.029 1.00 92.31 101 ASP A CA 1
ATOM 770 C C . ASP A 1 101 ? 1.753 1.351 11.645 1.00 92.31 101 ASP A C 1
ATOM 772 O O . ASP A 1 101 ? 2.277 1.938 10.692 1.00 92.31 101 ASP A O 1
ATOM 776 N N . ARG A 1 102 ? 2.412 0.444 12.372 1.00 93.19 102 ARG A N 1
ATOM 777 C CA . ARG A 1 102 ? 3.793 0.062 12.095 1.00 93.19 102 ARG A CA 1
ATOM 778 C C . ARG A 1 102 ? 3.907 -0.671 10.759 1.00 93.19 102 ARG A C 1
ATOM 780 O O . ARG A 1 102 ? 4.858 -0.432 10.017 1.00 93.19 102 ARG A O 1
ATOM 787 N N . ALA A 1 103 ? 2.961 -1.555 10.440 1.00 88.31 103 ALA A N 1
ATOM 788 C CA . ALA A 1 103 ? 2.938 -2.258 9.160 1.00 88.31 103 ALA A CA 1
ATOM 789 C C . ALA A 1 103 ? 2.766 -1.289 7.978 1.00 88.31 103 ALA A C 1
ATOM 791 O O . ALA A 1 103 ? 3.565 -1.337 7.045 1.00 88.31 103 ALA A O 1
ATOM 792 N N . ILE A 1 104 ? 1.801 -0.370 8.057 1.00 89.50 104 ILE A N 1
ATOM 793 C CA . ILE A 1 104 ? 1.519 0.631 7.018 1.00 89.50 104 ILE A CA 1
ATOM 794 C C . ILE A 1 104 ? 2.714 1.571 6.840 1.00 89.50 104 ILE A C 1
ATOM 796 O O . ILE A 1 104 ? 3.182 1.770 5.721 1.00 89.50 104 ILE A O 1
ATOM 800 N N . SER A 1 105 ? 3.267 2.095 7.938 1.00 90.31 105 SER A N 1
ATOM 801 C CA . SER A 1 105 ? 4.416 3.009 7.884 1.00 90.31 105 SER A CA 1
ATOM 802 C C . SER A 1 105 ? 5.627 2.363 7.209 1.00 90.31 105 SER A C 1
ATOM 804 O O . SER A 1 105 ? 6.256 2.980 6.351 1.00 90.31 105 SER A O 1
ATOM 806 N N . ARG A 1 106 ? 5.933 1.099 7.539 1.00 90.75 106 ARG A N 1
ATOM 807 C CA . ARG A 1 106 ? 7.021 0.356 6.884 1.00 90.75 106 ARG A CA 1
ATOM 808 C C . ARG A 1 106 ? 6.743 0.109 5.408 1.00 90.75 106 ARG A C 1
ATOM 810 O O . ARG A 1 106 ? 7.631 0.328 4.591 1.00 90.75 106 ARG A O 1
ATOM 817 N N . ALA A 1 107 ? 5.526 -0.308 5.069 1.00 88.88 107 ALA A N 1
ATOM 818 C CA . ALA A 1 107 ? 5.146 -0.574 3.689 1.00 88.88 107 ALA A CA 1
ATOM 819 C C . ALA A 1 107 ? 5.270 0.679 2.806 1.00 88.88 107 ALA A C 1
ATOM 821 O O . ALA A 1 107 ? 5.767 0.590 1.687 1.00 88.88 107 ALA A O 1
ATOM 822 N N . ARG A 1 108 ? 4.899 1.859 3.322 1.00 87.31 108 ARG A N 1
ATOM 823 C CA . ARG A 1 108 ? 5.061 3.138 2.610 1.00 87.31 108 ARG A CA 1
ATOM 824 C C . ARG A 1 108 ? 6.518 3.448 2.281 1.00 87.31 108 ARG A C 1
ATOM 826 O O . ARG A 1 108 ? 6.805 3.837 1.154 1.00 87.31 108 ARG A O 1
ATOM 833 N N . VAL A 1 109 ? 7.416 3.283 3.253 1.00 89.56 109 VAL A N 1
ATOM 834 C CA . VAL A 1 109 ? 8.855 3.521 3.053 1.00 89.56 109 VAL A CA 1
ATOM 835 C C . VAL A 1 109 ? 9.413 2.534 2.029 1.00 89.56 109 VAL A C 1
ATOM 837 O O . VAL A 1 109 ? 10.005 2.951 1.041 1.00 89.56 109 VAL A O 1
ATOM 840 N N . GLN A 1 110 ? 9.124 1.242 2.200 1.00 86.94 110 GLN A N 1
ATOM 841 C CA . GLN A 1 110 ? 9.603 0.197 1.292 1.00 86.94 110 GLN A CA 1
ATOM 842 C C . GLN A 1 110 ? 9.115 0.396 -0.146 1.00 86.94 110 GLN A C 1
ATOM 844 O O . GLN A 1 110 ? 9.894 0.214 -1.076 1.00 86.94 110 GLN A O 1
ATOM 849 N N . LEU A 1 111 ? 7.851 0.786 -0.345 1.00 90.38 111 LEU A N 1
ATOM 850 C CA . LEU A 1 111 ? 7.315 1.050 -1.681 1.00 90.38 111 LEU A CA 1
ATOM 851 C C . LEU A 1 111 ? 7.933 2.296 -2.314 1.00 90.38 111 LEU A C 1
ATOM 853 O O . LEU A 1 111 ? 8.248 2.261 -3.496 1.00 90.38 111 LEU A O 1
ATOM 857 N N . ALA A 1 112 ? 8.147 3.370 -1.548 1.00 88.31 112 ALA A N 1
ATOM 858 C CA . ALA A 1 112 ? 8.808 4.566 -2.063 1.00 88.31 112 ALA A CA 1
ATOM 859 C C . ALA A 1 112 ? 10.247 4.263 -2.516 1.00 88.31 112 ALA A C 1
ATOM 861 O O . ALA A 1 112 ? 10.629 4.622 -3.630 1.00 88.31 112 ALA A O 1
ATOM 862 N N . ASP A 1 113 ? 11.009 3.543 -1.691 1.00 86.12 113 ASP A N 1
ATOM 863 C CA . ASP A 1 113 ? 12.384 3.155 -2.008 1.00 86.12 113 ASP A CA 1
ATOM 864 C C . ASP A 1 113 ? 12.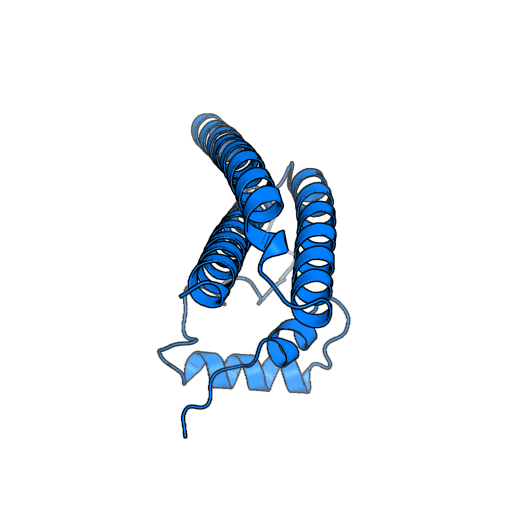434 2.197 -3.209 1.00 86.12 113 ASP A C 1
ATOM 866 O O . ASP A 1 113 ? 13.242 2.374 -4.124 1.00 86.12 113 ASP A O 1
ATOM 870 N N . ALA A 1 114 ? 11.534 1.207 -3.248 1.00 86.81 114 ALA A N 1
ATOM 871 C CA . ALA A 1 114 ? 11.456 0.242 -4.339 1.00 86.81 114 ALA A CA 1
ATOM 872 C C . ALA A 1 114 ? 11.025 0.890 -5.664 1.00 86.81 114 ALA A C 1
ATOM 874 O O . ALA A 1 114 ? 11.605 0.567 -6.698 1.00 86.81 114 ALA A O 1
ATOM 875 N N . SER A 1 115 ? 10.074 1.832 -5.648 1.00 86.44 115 SER A N 1
ATOM 876 C CA . SER A 1 115 ? 9.677 2.611 -6.831 1.00 86.44 115 SER A CA 1
ATOM 877 C C . SER A 1 115 ? 10.851 3.393 -7.417 1.00 86.44 115 SER A C 1
ATOM 879 O O . SER A 1 115 ? 11.078 3.352 -8.625 1.00 86.44 115 SER A O 1
ATOM 881 N N . VAL A 1 116 ? 11.635 4.071 -6.570 1.00 89.00 116 VAL A N 1
ATOM 882 C CA . VAL A 1 116 ? 12.816 4.826 -7.020 1.00 89.00 116 VAL A CA 1
ATOM 883 C C . VAL A 1 116 ? 13.870 3.888 -7.612 1.00 89.00 116 VAL A C 1
ATOM 885 O O . VAL A 1 116 ? 14.402 4.163 -8.686 1.00 89.00 116 VAL A O 1
ATOM 888 N N . ALA A 1 117 ? 14.145 2.761 -6.950 1.00 83.62 117 ALA A N 1
ATOM 889 C CA . ALA A 1 117 ? 15.122 1.781 -7.420 1.00 83.62 117 ALA A CA 1
ATOM 890 C C . ALA A 1 117 ? 14.693 1.071 -8.718 1.00 83.62 117 ALA A C 1
ATOM 892 O O . ALA A 1 117 ? 15.542 0.686 -9.520 1.00 83.62 117 ALA A O 1
ATOM 893 N N . ALA A 1 118 ? 13.386 0.907 -8.939 1.00 86.44 118 ALA A N 1
ATOM 894 C CA . ALA A 1 118 ? 12.832 0.204 -10.090 1.00 86.44 118 ALA A CA 1
ATOM 895 C C . ALA A 1 118 ? 12.787 1.039 -11.379 1.00 86.44 118 ALA A C 1
ATOM 897 O O . ALA A 1 118 ? 12.548 0.468 -12.438 1.00 86.44 118 ALA A O 1
ATOM 898 N N . ALA A 1 119 ? 13.014 2.358 -11.329 1.00 74.81 119 ALA A N 1
ATOM 899 C CA . ALA A 1 119 ? 12.786 3.273 -12.454 1.00 74.81 119 ALA A CA 1
ATOM 900 C C . ALA A 1 119 ? 13.312 2.803 -13.838 1.00 74.81 119 ALA A C 1
ATOM 902 O O . ALA A 1 119 ? 12.570 2.962 -14.812 1.00 74.81 119 ALA A O 1
ATOM 903 N N . PRO A 1 120 ? 14.515 2.204 -13.976 1.00 76.94 120 PRO A N 1
ATOM 904 C CA . PRO A 1 120 ? 14.998 1.729 -15.275 1.00 76.94 120 PRO A CA 1
ATOM 905 C C . PRO A 1 120 ? 14.556 0.297 -15.648 1.00 76.94 120 PRO A C 1
ATOM 907 O O . PRO A 1 120 ? 14.730 -0.093 -16.799 1.00 76.94 120 PRO A O 1
ATOM 910 N N . ASP A 1 121 ? 14.009 -0.497 -14.719 1.00 84.38 121 ASP A N 1
ATOM 911 C CA . ASP A 1 121 ? 13.765 -1.938 -14.893 1.00 84.38 121 ASP A CA 1
ATOM 912 C C . ASP A 1 121 ? 12.268 -2.281 -14.826 1.00 84.38 121 ASP A C 1
ATOM 914 O O . ASP A 1 121 ? 11.633 -2.261 -13.774 1.00 84.38 121 ASP A O 1
ATOM 918 N N . VAL A 1 122 ? 11.707 -2.697 -15.961 1.00 84.06 122 VAL A N 1
ATOM 919 C CA . VAL A 1 122 ? 10.299 -3.099 -16.106 1.00 84.06 122 VAL A CA 1
ATOM 920 C C . VAL A 1 122 ? 9.897 -4.245 -15.176 1.00 84.06 122 VAL A C 1
ATOM 922 O O . VAL A 1 122 ? 8.817 -4.200 -14.588 1.00 84.06 122 VAL A O 1
ATOM 925 N N . ASN A 1 123 ? 10.748 -5.254 -14.993 1.00 85.19 123 ASN A N 1
ATOM 926 C CA . ASN A 1 123 ? 10.459 -6.366 -14.091 1.00 85.19 123 ASN A CA 1
ATOM 927 C C . ASN A 1 123 ? 10.464 -5.902 -12.636 1.00 85.19 123 ASN A C 1
ATOM 929 O O . ASN A 1 123 ? 9.594 -6.303 -11.859 1.00 85.19 123 ASN A O 1
ATOM 933 N N . ALA A 1 124 ? 11.403 -5.031 -12.264 1.00 85.88 124 ALA A N 1
ATOM 934 C CA . ALA A 1 124 ? 11.402 -4.408 -10.945 1.00 85.88 124 ALA A CA 1
ATOM 935 C C . ALA A 1 124 ? 10.124 -3.581 -10.728 1.00 85.88 124 ALA A C 1
ATOM 937 O O . ALA A 1 124 ? 9.491 -3.698 -9.680 1.00 85.88 124 ALA A O 1
ATOM 938 N N . ARG A 1 125 ? 9.675 -2.837 -11.745 1.00 89.62 125 ARG A N 1
ATOM 939 C CA . ARG A 1 125 ? 8.428 -2.062 -11.693 1.00 89.62 125 ARG A CA 1
ATOM 940 C C . ARG A 1 125 ? 7.193 -2.944 -11.538 1.00 89.62 125 ARG A C 1
ATOM 942 O O . ARG A 1 125 ? 6.324 -2.629 -10.732 1.00 89.62 125 ARG A O 1
ATOM 949 N N . MET A 1 126 ? 7.117 -4.081 -12.230 1.00 90.75 126 MET A N 1
ATOM 950 C CA . MET A 1 126 ? 6.024 -5.040 -12.017 1.00 90.75 126 MET A CA 1
ATOM 951 C C . MET A 1 126 ? 6.004 -5.584 -10.581 1.00 90.75 126 MET A C 1
ATOM 953 O O . MET A 1 126 ? 4.934 -5.687 -9.984 1.00 90.75 126 MET A O 1
ATOM 957 N N . ARG A 1 127 ? 7.171 -5.873 -9.985 1.00 90.00 127 ARG A N 1
ATOM 958 C CA . ARG A 1 127 ? 7.250 -6.295 -8.572 1.00 90.00 127 ARG A CA 1
ATOM 959 C C . ARG A 1 127 ? 6.785 -5.196 -7.615 1.00 90.00 127 ARG A C 1
ATOM 961 O O . ARG A 1 127 ? 6.127 -5.493 -6.621 1.00 90.00 127 ARG A O 1
ATOM 968 N N . VAL A 1 128 ? 7.090 -3.935 -7.921 1.00 92.25 128 VAL A N 1
ATOM 969 C CA . VAL A 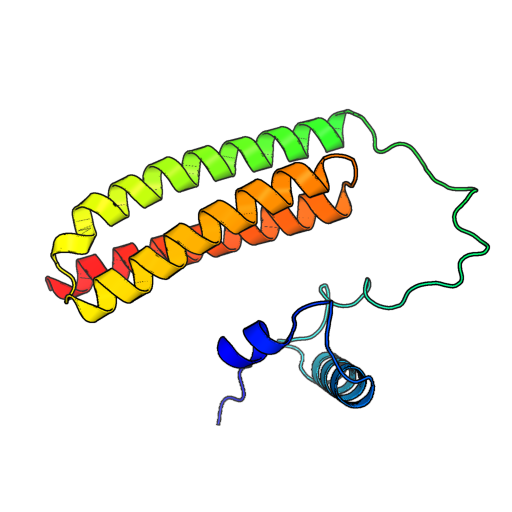1 128 ? 6.590 -2.779 -7.163 1.00 92.25 128 VAL A CA 1
ATOM 970 C C . VAL A 1 128 ? 5.062 -2.708 -7.223 1.00 92.25 128 VAL A C 1
ATOM 972 O O . VAL A 1 128 ? 4.425 -2.560 -6.181 1.00 92.25 128 VAL A O 1
ATOM 975 N N . LEU A 1 129 ? 4.452 -2.896 -8.400 1.00 93.75 129 LEU A N 1
ATOM 976 C CA . LEU A 1 129 ? 2.989 -2.942 -8.547 1.00 93.75 129 LEU A CA 1
ATOM 977 C C . LEU A 1 129 ? 2.355 -4.091 -7.748 1.00 93.75 129 LEU A C 1
ATOM 979 O O . LEU A 1 129 ? 1.325 -3.899 -7.100 1.00 93.75 129 LEU A O 1
ATOM 983 N N . ASP A 1 130 ? 2.989 -5.264 -7.735 1.00 92.12 130 ASP A N 1
ATOM 984 C CA . ASP A 1 130 ? 2.576 -6.391 -6.891 1.00 92.12 130 ASP A CA 1
ATOM 985 C C . ASP A 1 130 ? 2.622 -6.035 -5.394 1.00 92.12 130 ASP A C 1
ATOM 987 O O . ASP A 1 130 ? 1.719 -6.407 -4.633 1.00 92.12 130 ASP A O 1
ATOM 991 N N . GLY A 1 131 ? 3.649 -5.287 -4.978 1.00 92.19 131 GLY A N 1
ATOM 992 C CA . GLY A 1 131 ? 3.782 -4.743 -3.628 1.00 92.19 131 GLY A CA 1
ATOM 993 C C . GLY A 1 131 ? 2.652 -3.774 -3.285 1.00 92.19 131 GLY A C 1
ATOM 994 O O . GLY A 1 131 ? 1.972 -3.954 -2.273 1.00 92.19 131 GLY A O 1
ATOM 995 N N . TYR A 1 132 ? 2.380 -2.802 -4.158 1.00 91.94 132 TYR A N 1
ATOM 996 C CA . TYR A 1 132 ? 1.250 -1.880 -4.013 1.00 91.94 132 TYR A CA 1
ATOM 997 C C . TYR A 1 132 ? -0.082 -2.628 -3.853 1.00 91.94 132 TYR A C 1
ATOM 999 O O . TYR A 1 132 ? -0.846 -2.350 -2.926 1.00 91.94 132 TYR A O 1
ATOM 1007 N N . ALA A 1 133 ? -0.340 -3.628 -4.699 1.00 92.56 133 ALA A N 1
ATOM 1008 C CA . ALA A 1 133 ? -1.558 -4.429 -4.635 1.00 92.56 133 ALA A CA 1
ATOM 1009 C C . ALA A 1 133 ? -1.684 -5.209 -3.312 1.00 92.56 133 ALA A C 1
ATOM 1011 O O . ALA A 1 133 ? -2.784 -5.355 -2.772 1.00 92.56 133 ALA A O 1
ATOM 1012 N N . ALA A 1 134 ? -0.571 -5.714 -2.770 1.00 92.06 134 ALA A N 1
ATOM 1013 C CA . ALA A 1 134 ? -0.557 -6.389 -1.474 1.00 92.06 134 ALA A CA 1
ATOM 1014 C C . ALA A 1 134 ? -0.894 -5.434 -0.320 1.00 92.06 134 ALA A C 1
ATOM 1016 O O . ALA A 1 134 ? -1.701 -5.788 0.542 1.00 92.06 134 ALA A O 1
ATOM 1017 N N . VAL A 1 135 ? -0.343 -4.217 -0.328 1.00 91.00 135 VAL A N 1
ATOM 1018 C CA . VAL A 1 135 ? -0.625 -3.203 0.701 1.00 91.00 135 VAL A CA 1
ATOM 1019 C C . VAL A 1 135 ? -2.079 -2.746 0.646 1.00 91.00 135 VAL A C 1
ATOM 1021 O O . VAL A 1 135 ? -2.722 -2.680 1.689 1.00 91.00 135 VAL A O 1
ATOM 1024 N N . VAL A 1 136 ? -2.632 -2.528 -0.551 1.00 93.38 136 VAL A N 1
ATOM 1025 C CA . VAL A 1 136 ? -4.058 -2.202 -0.738 1.00 93.38 136 VAL A CA 1
ATOM 1026 C C . VAL A 1 136 ? -4.962 -3.267 -0.109 1.00 93.38 136 VAL A C 1
ATOM 1028 O O . VAL A 1 136 ? -5.859 -2.933 0.663 1.00 93.38 136 VAL A O 1
ATOM 1031 N N . ARG A 1 137 ? -4.704 -4.557 -0.371 1.00 92.44 137 ARG A N 1
ATOM 1032 C CA . ARG A 1 137 ? -5.476 -5.655 0.244 1.00 92.44 137 ARG A CA 1
ATOM 1033 C C . ARG A 1 137 ? -5.324 -5.694 1.766 1.00 92.44 137 ARG A C 1
ATOM 1035 O O . ARG A 1 137 ? -6.290 -5.971 2.471 1.00 92.44 137 ARG A O 1
ATOM 1042 N N . SER A 1 138 ? -4.120 -5.424 2.263 1.00 89.25 138 SER A N 1
ATOM 1043 C CA . SER A 1 138 ? -3.820 -5.392 3.696 1.00 89.25 138 SER A CA 1
ATOM 1044 C C . SER A 1 138 ? -4.576 -4.268 4.413 1.00 89.25 138 SER A C 1
ATOM 1046 O O . SER A 1 138 ? -5.212 -4.510 5.436 1.00 89.25 138 SER A O 1
ATOM 1048 N N . LEU A 1 139 ? -4.588 -3.064 3.830 1.00 90.75 139 LEU A N 1
ATOM 1049 C CA . LEU A 1 139 ? -5.368 -1.927 4.326 1.00 90.75 139 LEU A CA 1
ATOM 1050 C C . LEU A 1 139 ? -6.870 -2.215 4.311 1.00 90.75 139 LEU A C 1
ATOM 1052 O O . LEU A 1 139 ? -7.538 -1.927 5.297 1.00 90.75 139 LEU A O 1
ATOM 1056 N N . GLY A 1 140 ? -7.388 -2.834 3.244 1.00 91.06 140 GLY A N 1
ATOM 1057 C CA . GLY A 1 140 ? -8.791 -3.254 3.187 1.00 91.06 140 GLY A CA 1
ATOM 1058 C C . GLY A 1 140 ? -9.174 -4.169 4.355 1.00 91.06 140 GLY A C 1
ATOM 1059 O O . GLY A 1 140 ? -10.173 -3.923 5.024 1.00 91.06 140 GLY A O 1
ATOM 1060 N N . ARG A 1 141 ? -8.329 -5.159 4.675 1.00 91.75 141 ARG A N 1
ATOM 1061 C CA . ARG A 1 141 ? -8.533 -6.038 5.838 1.00 91.75 141 ARG A CA 1
ATOM 1062 C C . ARG A 1 141 ? -8.456 -5.284 7.167 1.00 91.75 141 ARG A C 1
ATOM 1064 O O . ARG A 1 141 ? -9.243 -5.561 8.062 1.00 91.75 141 ARG A O 1
ATOM 1071 N N . ALA A 1 142 ? -7.517 -4.350 7.313 1.00 90.38 142 ALA A N 1
ATOM 1072 C CA . ALA A 1 142 ? -7.390 -3.553 8.533 1.00 90.38 142 ALA A CA 1
ATOM 1073 C C . ALA A 1 142 ? -8.622 -2.658 8.767 1.00 90.38 142 ALA A C 1
ATOM 1075 O O . ALA A 1 142 ? -9.056 -2.483 9.907 1.00 90.38 142 ALA A O 1
ATOM 1076 N N . ILE A 1 143 ? -9.199 -2.111 7.692 1.00 93.38 143 ILE A N 1
ATOM 1077 C CA . ILE A 1 143 ? -10.453 -1.352 7.740 1.00 93.38 143 ILE A CA 1
ATOM 1078 C C . ILE A 1 143 ? -11.604 -2.277 8.146 1.00 93.38 143 ILE A C 1
ATOM 1080 O O . ILE A 1 143 ? -12.302 -1.964 9.106 1.00 93.38 143 ILE A O 1
ATOM 1084 N N . GLU A 1 144 ? -11.756 -3.433 7.504 1.00 92.06 144 GLU A N 1
ATOM 1085 C CA . GLU A 1 144 ? -12.794 -4.417 7.843 1.00 92.06 144 GLU A CA 1
ATOM 1086 C C . GLU A 1 144 ? -12.716 -4.850 9.320 1.00 92.06 144 GLU A C 1
ATOM 1088 O O . GLU A 1 144 ? -13.697 -4.721 10.050 1.00 92.06 144 GLU A O 1
ATOM 1093 N N . GLU A 1 145 ? -11.527 -5.224 9.810 1.00 90.69 145 GLU A N 1
ATOM 1094 C CA . GLU A 1 145 ? -11.285 -5.589 11.219 1.00 90.69 145 GLU A CA 1
ATOM 1095 C C . GLU A 1 145 ? -11.675 -4.444 12.175 1.00 90.69 145 GLU A C 1
ATOM 1097 O O . GLU A 1 145 ? -12.264 -4.665 13.234 1.00 90.69 145 GLU A O 1
ATOM 1102 N N . SER A 1 146 ? -11.396 -3.193 11.791 1.00 89.12 146 SER A N 1
ATOM 1103 C CA . SER A 1 146 ? -11.777 -2.024 12.589 1.00 89.12 146 SER A CA 1
ATOM 1104 C C . SER A 1 146 ? -13.281 -1.748 12.598 1.00 89.12 146 SER A C 1
ATOM 1106 O O . SER A 1 146 ? -13.803 -1.227 13.583 1.00 89.12 146 SER A O 1
ATOM 1108 N N . GLU A 1 147 ? -13.994 -2.090 11.527 1.00 89.56 147 GLU A N 1
ATOM 1109 C CA . GLU A 1 147 ? -15.446 -1.952 11.453 1.00 89.56 147 GLU A CA 1
ATOM 1110 C C . GLU A 1 147 ? -16.159 -3.056 12.238 1.00 89.56 147 GLU A C 1
ATOM 1112 O O . GLU A 1 147 ? -17.115 -2.763 12.961 1.00 89.56 147 GLU A O 1
ATOM 1117 N N . GLU A 1 148 ? -15.658 -4.291 12.167 1.00 89.69 148 GLU A N 1
ATOM 1118 C CA . GLU A 1 148 ? -16.174 -5.438 12.919 1.00 89.69 148 GLU A CA 1
ATOM 1119 C C . GLU A 1 148 ? -16.025 -5.274 14.431 1.00 89.69 148 GLU A C 1
ATOM 1121 O O . GLU A 1 148 ? -16.926 -5.662 15.166 1.00 89.69 148 GLU A O 1
ATOM 1126 N N . ALA A 1 149 ? -14.964 -4.614 14.907 1.00 82.38 149 ALA A N 1
ATOM 1127 C CA . ALA A 1 149 ? -14.769 -4.322 16.332 1.00 82.38 149 ALA A CA 1
ATOM 1128 C C . ALA A 1 149 ? -15.900 -3.477 16.966 1.00 82.38 149 ALA A C 1
ATOM 1130 O O . ALA A 1 149 ? -15.964 -3.343 18.186 1.00 82.38 149 ALA A O 1
ATOM 1131 N N . THR A 1 150 ? -16.780 -2.879 16.152 1.00 68.62 150 THR A N 1
ATOM 1132 C CA . THR A 1 150 ? -17.944 -2.094 16.608 1.00 68.62 150 THR A CA 1
ATOM 1133 C C . THR A 1 150 ? -19.266 -2.872 16.551 1.00 68.62 150 THR A C 1
ATOM 1135 O O . THR A 1 150 ? -20.278 -2.354 17.023 1.00 68.62 150 THR A O 1
ATOM 1138 N N . ARG A 1 151 ? -19.292 -4.060 15.935 1.00 61.25 151 ARG A N 1
ATOM 1139 C CA . ARG A 1 151 ? -20.502 -4.880 15.771 1.00 61.25 151 ARG A CA 1
ATOM 1140 C C . ARG A 1 151 ? -20.748 -5.756 16.998 1.00 61.25 151 ARG A C 1
ATOM 1142 O O . ARG A 1 151 ? -21.939 -5.885 17.355 1.00 61.25 151 ARG A O 1
#

Secondary structure (DSSP, 8-state):
---PPPHHHHHTT-TTS--HHHHHHHHHHHHH-TTT-SSSSTTS----TTSTTS---PPPHHHHHHHHHHHHHHHHHHHHHHHHHHHHGGGS-HHHHHHHHHHHHHHHHHHHHHHHHHTT-HHHHHHHHHHHHHHHHHHHHHHHHHHHTT-

Foldseek 3Di:
DDPDQDPVNVVVVPPPDDDPVVVVVLVVVLVVDPVSDDPPPPPPDDDPPPPPPPDPPPDDPVLLVVLVVLVVVLVVLLVVLVVLLVVLVVLDDPVLSVVLVVVLVVLVVVLVVQCVVCNR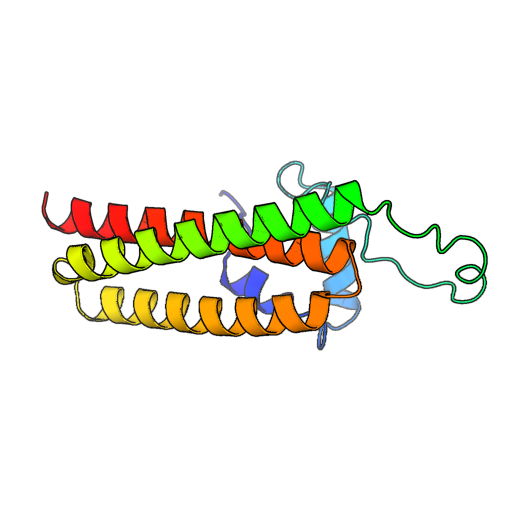PPVSSVVSSVSSVVSSVVSVVSSVVSVVSVD